Protein AF-0000000080208508 (afdb_homodimer)

Solvent-accessible surface area (backbone atoms only — not comparable to full-atom values): 9477 Å² total; per-residue (Å²): 73,34,38,37,30,35,26,59,84,23,47,62,64,52,56,71,71,57,53,92,81,32,39,36,37,22,30,59,61,16,37,57,32,42,16,77,86,33,82,57,14,76,76,48,71,86,48,57,33,34,29,37,41,68,40,31,55,76,66,71,37,73,91,45,57,35,89,74,44,46,75,28,47,60,70,47,50,52,51,54,54,65,70,22,55,35,38,40,41,36,103,75,33,40,38,30,37,26,60,84,24,46,64,65,53,55,72,72,56,52,92,80,32,38,36,36,23,31,58,60,16,37,56,32,43,16,76,87,34,83,57,14,76,77,47,71,84,50,56,35,34,30,38,40,70,39,31,54,73,67,70,36,73,89,45,57,36,89,74,43,46,74,28,48,59,69,48,51,53,51,53,55,64,71,21,55,36,37,39,38,37,105

Foldseek 3Di:
DEEEEAALVQLVVSLVPDDQVYEYEYEAHNQVLQFPPDPSVVSPQVHHYEYEPVNCVVVVNVPRGDPSYHYDYPVVVVVNVVVDPDYDYTD/DEEEEAALVQLVVSLVPDDQVYEYEYEAHNQVLQFPPDPSVVSPQPHHYEYEPVNCVVVVNPPRGDPSYHYDYPVVVVVNCVVDPDYDYTD

pLDDT: mean 97.27, std 1.41, range [91.81, 98.81]

Sequence (182 aa):
MLHIIKTVSAIEDAFALYSEQDAALLIEDAVYAANPQHKAFSHVKHATVFALESDIQARGMANRISPSVTVVDYVGFVELTAKHDKSLTWDMLHIIKTVSAIEDAFALYSEQDAALLIEDAVYAANPQHKAFSHVKHATVFALESDIQARGMANRISPSVTVVDYVGFVELTAKHDKSLTWD

Organism: Vibrio parahaemolyticus (NCBI:txid670)

Structure (mmCIF, N/CA/C/O backbone):
data_AF-0000000080208508-model_v1
#
loop_
_entity.id
_entity.type
_entity.pdbx_description
1 polymer 'Sulfur relay protein TusB'
#
loop_
_atom_site.group_PDB
_atom_site.id
_atom_site.type_symbol
_atom_site.label_atom_id
_atom_site.label_alt_id
_atom_site.label_comp_id
_atom_site.label_asym_id
_atom_site.label_entity_id
_atom_site.label_seq_id
_atom_site.pdbx_PDB_ins_code
_atom_site.Cartn_x
_atom_site.Cartn_y
_atom_site.Cartn_z
_atom_site.occupancy
_atom_site.B_iso_or_equiv
_atom_site.auth_seq_id
_atom_site.auth_comp_id
_atom_site.auth_asym_id
_atom_site.auth_atom_id
_atom_site.pdbx_PDB_model_num
ATOM 1 N N . MET A 1 1 ? 7.863 0.793 10.094 1 95.94 1 MET A N 1
ATOM 2 C CA . MET A 1 1 ? 6.43 0.657 9.836 1 95.94 1 MET A CA 1
ATOM 3 C C . MET A 1 1 ? 5.887 1.889 9.117 1 95.94 1 MET A C 1
ATOM 5 O O . MET A 1 1 ? 6.398 2.994 9.305 1 95.94 1 MET A O 1
ATOM 9 N N . LEU A 1 2 ? 4.918 1.64 8.234 1 98.38 2 LEU A N 1
ATOM 10 C CA . LEU A 1 2 ? 4.27 2.73 7.516 1 98.38 2 LEU A CA 1
ATOM 11 C C . LEU A 1 2 ? 2.857 2.963 8.047 1 98.38 2 LEU A C 1
ATOM 13 O O . LEU A 1 2 ? 2.061 2.025 8.133 1 98.38 2 LEU A O 1
ATOM 17 N N . HIS A 1 3 ? 2.551 4.191 8.43 1 98.69 3 HIS A N 1
ATOM 18 C CA . HIS A 1 3 ? 1.201 4.578 8.828 1 98.69 3 HIS A CA 1
ATOM 19 C C . HIS A 1 3 ? 0.477 5.301 7.699 1 98.69 3 HIS A C 1
ATOM 21 O O . HIS A 1 3 ? 0.873 6.402 7.305 1 98.69 3 HIS A O 1
ATOM 27 N N . ILE A 1 4 ? -0.541 4.707 7.203 1 98.75 4 ILE A N 1
ATOM 28 C CA . ILE A 1 4 ? -1.353 5.289 6.141 1 98.75 4 ILE A CA 1
ATOM 29 C C . ILE A 1 4 ? -2.59 5.949 6.738 1 98.75 4 ILE A C 1
ATOM 31 O O . ILE A 1 4 ? -3.459 5.273 7.293 1 98.75 4 ILE A O 1
ATOM 35 N N . ILE A 1 5 ? -2.689 7.242 6.586 1 98.75 5 ILE A N 1
ATOM 36 C CA . ILE A 1 5 ? -3.707 8.008 7.293 1 98.75 5 ILE A CA 1
ATOM 37 C C . ILE A 1 5 ? -4.684 8.617 6.293 1 98.75 5 ILE A C 1
ATOM 39 O O . ILE A 1 5 ? -4.277 9.328 5.371 1 98.75 5 ILE A O 1
ATOM 43 N N . LYS A 1 6 ? -6.008 8.461 6.488 1 98.44 6 LYS A N 1
ATOM 44 C CA . LYS A 1 6 ? -6.992 8.844 5.48 1 98.44 6 LYS A CA 1
ATOM 45 C C . LYS A 1 6 ? -7.699 10.141 5.867 1 98.44 6 LYS A C 1
ATOM 47 O O . LYS A 1 6 ? -8.234 10.844 5.004 1 98.44 6 LYS A O 1
ATOM 52 N N . THR A 1 7 ? -7.777 10.336 7.219 1 98.19 7 THR A N 1
ATOM 53 C CA . THR A 1 7 ? -8.508 11.508 7.688 1 98.19 7 THR A CA 1
ATOM 54 C C . THR A 1 7 ? -7.672 12.312 8.672 1 98.19 7 THR A C 1
ATOM 56 O O . THR A 1 7 ? -6.781 11.766 9.328 1 98.19 7 THR A O 1
ATOM 59 N N . VAL A 1 8 ? -8.023 13.57 8.734 1 98 8 VAL A N 1
ATOM 60 C CA . VAL A 1 8 ? -7.344 14.438 9.688 1 98 8 VAL A CA 1
ATOM 61 C C . VAL A 1 8 ? -7.633 13.953 11.109 1 98 8 VAL A C 1
ATOM 63 O O . VAL A 1 8 ? -6.75 13.984 11.977 1 98 8 VAL A O 1
ATOM 66 N N . SER A 1 9 ? -8.773 13.492 11.352 1 97.69 9 SER A N 1
ATOM 67 C CA . SER A 1 9 ? -9.18 13.055 12.688 1 97.69 9 SER A CA 1
ATOM 68 C C . SER A 1 9 ? -8.375 11.836 13.133 1 97.69 9 SER A C 1
ATOM 70 O O . SER A 1 9 ? -8.242 11.578 14.328 1 97.69 9 SER A O 1
ATOM 72 N N . ALA A 1 10 ? -7.809 11.062 12.227 1 98.19 10 ALA A N 1
ATOM 73 C CA . ALA A 1 10 ? -7.074 9.844 12.547 1 98.19 10 ALA A CA 1
ATOM 74 C C . ALA A 1 10 ? -5.613 10.148 12.8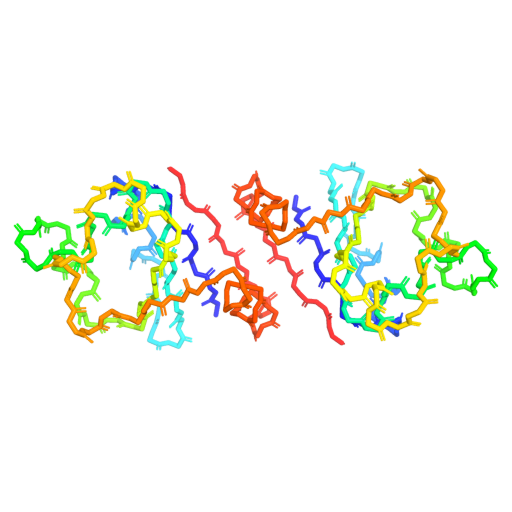67 1 98.19 10 ALA A C 1
ATOM 76 O O . ALA A 1 10 ? -4.879 9.273 13.328 1 98.19 10 ALA A O 1
ATOM 77 N N . ILE A 1 11 ? -5.176 11.375 12.641 1 98.06 11 ILE A N 1
ATOM 78 C CA . ILE A 1 11 ? -3.77 11.758 12.727 1 98.06 11 ILE A CA 1
ATOM 79 C C . ILE A 1 11 ? -3.275 11.578 14.164 1 98.06 11 ILE A C 1
ATOM 81 O O . ILE A 1 11 ? -2.215 10.992 14.391 1 98.06 11 ILE A O 1
ATOM 85 N N . GLU A 1 12 ? -4.055 12.008 15.125 1 96.44 12 GLU A N 1
ATOM 86 C CA . GLU A 1 12 ? -3.637 11.906 16.516 1 96.44 12 GLU A CA 1
ATOM 87 C C . GLU A 1 12 ? -3.438 10.453 16.938 1 96.44 12 GLU A C 1
ATOM 89 O O . GLU A 1 12 ? -2.438 10.117 17.562 1 96.44 12 GLU A O 1
ATOM 94 N N . ASP A 1 13 ? -4.371 9.617 16.562 1 97 13 ASP A N 1
ATOM 95 C CA . ASP A 1 13 ? -4.273 8.195 16.875 1 97 13 ASP A CA 1
ATOM 96 C C . ASP A 1 13 ? -3.059 7.559 16.203 1 97 13 ASP A C 1
ATOM 98 O O . ASP A 1 13 ? -2.357 6.75 16.828 1 97 13 ASP A O 1
ATOM 102 N N . ALA A 1 14 ? -2.857 7.879 14.977 1 97.88 14 ALA A N 1
ATOM 103 C CA . ALA A 1 14 ? -1.729 7.328 14.234 1 97.88 14 ALA A CA 1
ATOM 104 C C . ALA A 1 14 ? -0.401 7.734 14.867 1 97.88 14 ALA A C 1
ATOM 106 O O . ALA A 1 14 ? 0.491 6.902 15.039 1 97.88 14 ALA A O 1
ATOM 107 N N . PHE A 1 15 ? -0.312 8.984 15.25 1 97.12 15 PHE A N 1
ATOM 108 C CA . PHE A 1 15 ? 0.965 9.484 15.742 1 97.12 15 PHE A CA 1
ATOM 109 C C . PHE A 1 15 ? 1.174 9.109 17.203 1 97.12 15 PHE A C 1
ATOM 111 O O . PHE A 1 15 ? 2.283 9.234 17.734 1 97.12 15 PHE A O 1
ATOM 118 N N . ALA A 1 16 ? 0.116 8.68 17.875 1 95.75 16 ALA A N 1
ATOM 119 C CA . ALA A 1 16 ? 0.28 8.086 19.188 1 95.75 16 ALA A CA 1
ATOM 120 C C . ALA A 1 16 ? 1.104 6.801 19.125 1 95.75 16 ALA A C 1
ATOM 122 O O . ALA A 1 16 ? 1.782 6.438 20.078 1 95.75 16 ALA A O 1
ATOM 123 N N . LEU A 1 17 ? 1.128 6.148 18.031 1 95.31 17 LEU A N 1
ATOM 124 C CA . LEU A 1 17 ? 1.836 4.887 17.844 1 95.31 17 LEU A CA 1
ATOM 125 C C . LEU A 1 17 ? 3.07 5.074 16.969 1 95.31 17 LEU A C 1
ATOM 127 O O . LEU A 1 17 ? 3.824 4.125 16.734 1 95.31 17 LEU A O 1
ATOM 131 N N . TYR A 1 18 ? 3.264 6.25 16.5 1 96.44 18 TYR A N 1
ATOM 132 C CA . TYR A 1 18 ? 4.359 6.574 15.602 1 96.44 18 TYR A CA 1
ATOM 133 C C . TYR A 1 18 ? 5.695 6.57 16.328 1 96.44 18 TYR A C 1
ATOM 135 O O . TYR A 1 18 ? 5.797 7.074 17.453 1 96.44 18 TYR A O 1
ATOM 143 N N . SER A 1 19 ? 6.723 5.984 15.734 1 95.94 19 SER A N 1
ATOM 144 C CA . SER A 1 19 ? 8.102 6.051 16.203 1 95.94 19 SER A CA 1
ATOM 145 C C . SER A 1 19 ? 9.008 6.723 15.172 1 95.94 19 SER A C 1
ATOM 147 O O . SER A 1 19 ? 8.625 6.875 14.008 1 95.94 19 SER A O 1
ATOM 149 N N . GLU A 1 20 ? 10.234 7.086 15.57 1 93.75 20 GLU A N 1
ATOM 150 C CA . GLU A 1 20 ? 11.164 7.809 14.711 1 93.75 20 GLU A CA 1
ATOM 151 C C . GLU A 1 20 ? 11.609 6.953 13.531 1 93.75 20 GLU A C 1
ATOM 153 O O . GLU A 1 20 ? 12.102 7.477 12.531 1 93.75 20 GLU A O 1
ATOM 158 N N . GLN A 1 21 ? 11.453 5.711 13.617 1 95.31 21 GLN A N 1
ATOM 159 C CA . GLN A 1 21 ? 11.859 4.812 12.547 1 95.31 21 GLN A CA 1
ATOM 160 C C . GLN A 1 21 ? 10.727 4.578 11.555 1 95.31 21 GLN A C 1
ATOM 162 O O . GLN A 1 21 ? 10.906 3.93 10.523 1 95.31 21 GLN A O 1
ATOM 167 N N . ASP A 1 22 ? 9.57 5.133 11.891 1 97.88 22 ASP A N 1
ATOM 168 C CA . ASP A 1 22 ? 8.383 4.949 11.062 1 97.88 22 ASP A CA 1
ATOM 169 C C . ASP A 1 22 ? 8.273 6.055 10.016 1 97.88 22 ASP A C 1
ATOM 171 O O . ASP A 1 22 ? 9.086 6.977 9.992 1 97.88 22 ASP A O 1
ATOM 175 N N . ALA A 1 23 ? 7.312 5.863 9.086 1 98.31 23 ALA A N 1
ATOM 176 C CA . ALA A 1 23 ? 6.891 6.883 8.133 1 98.31 23 ALA A CA 1
ATOM 177 C C . ALA A 1 23 ? 5.367 7.012 8.102 1 98.31 23 ALA A C 1
ATOM 179 O O . ALA A 1 23 ? 4.656 6.07 8.461 1 98.31 23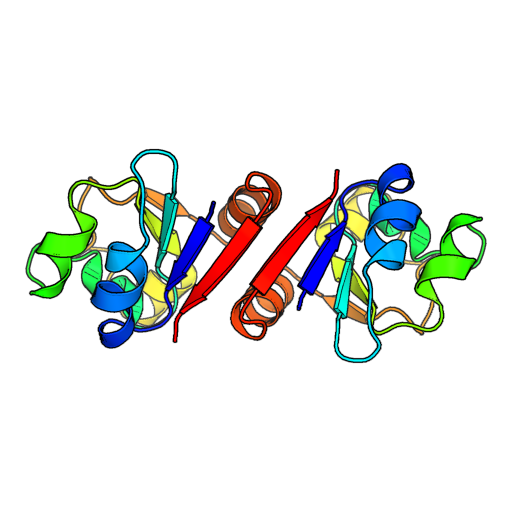 ALA A O 1
ATOM 180 N N . ALA A 1 24 ? 4.918 8.148 7.766 1 98.62 24 ALA A N 1
ATOM 181 C CA . ALA A 1 24 ? 3.486 8.391 7.602 1 98.62 24 ALA A CA 1
ATOM 182 C C . ALA A 1 24 ? 3.162 8.812 6.172 1 98.62 24 ALA A C 1
ATOM 184 O O . ALA A 1 24 ? 3.904 9.594 5.566 1 98.62 24 ALA A O 1
ATOM 185 N N . LEU A 1 25 ? 2.109 8.297 5.641 1 98.81 25 LEU A N 1
ATOM 186 C CA . LEU A 1 25 ? 1.602 8.656 4.32 1 98.81 25 LEU A CA 1
ATOM 187 C C . LEU A 1 25 ? 0.171 9.18 4.414 1 98.81 25 LEU A C 1
ATOM 189 O O . LEU A 1 25 ? -0.735 8.445 4.82 1 98.81 25 LEU A O 1
ATOM 193 N N . LEU A 1 26 ? 0.028 10.445 4.086 1 98.75 26 LEU A N 1
ATOM 194 C CA . LEU A 1 26 ? -1.281 11.094 4.09 1 98.75 26 LEU A CA 1
ATOM 195 C C . LEU A 1 26 ? -1.996 10.875 2.76 1 98.75 26 LEU A C 1
ATOM 197 O O . LEU A 1 26 ? -1.438 11.156 1.695 1 98.75 26 LEU A O 1
ATOM 201 N N . ILE A 1 27 ? -3.174 10.336 2.816 1 98.5 27 ILE A N 1
ATOM 202 C CA . ILE A 1 27 ? -4.008 10.195 1.627 1 98.5 27 ILE A CA 1
ATOM 203 C C . ILE A 1 27 ? -5.398 10.758 1.903 1 98.5 27 ILE A C 1
ATOM 205 O O . ILE A 1 27 ? -5.742 11.039 3.053 1 98.5 27 ILE A O 1
ATOM 209 N N . GLU A 1 28 ? -6.242 10.93 0.808 1 97.94 28 GLU A N 1
ATOM 210 C CA . GLU A 1 28 ? -7.59 11.477 0.91 1 97.94 28 GLU A CA 1
ATOM 211 C C . GLU A 1 28 ? -7.609 12.734 1.777 1 97.94 28 GLU A C 1
ATOM 213 O O . GLU A 1 28 ? -6.828 13.664 1.554 1 97.94 28 GLU A O 1
ATOM 218 N N . ASP A 1 29 ? -8.453 12.867 2.775 1 98.06 29 ASP A N 1
ATOM 219 C CA . ASP A 1 29 ? -8.656 14.102 3.521 1 98.06 29 ASP A CA 1
ATOM 220 C C . ASP A 1 29 ? -7.484 14.375 4.465 1 98.06 29 ASP A C 1
ATOM 222 O O . ASP A 1 29 ? -7.297 15.508 4.918 1 98.06 29 ASP A O 1
ATOM 226 N N . ALA A 1 30 ? -6.695 13.469 4.734 1 98.56 30 ALA A N 1
ATOM 227 C CA . ALA A 1 30 ? -5.582 13.672 5.656 1 98.56 30 ALA A CA 1
ATOM 228 C C . ALA A 1 30 ? -4.52 14.578 5.039 1 98.56 30 ALA A C 1
ATOM 230 O O . ALA A 1 30 ? -3.652 15.102 5.746 1 98.56 30 ALA A O 1
ATOM 231 N N . VAL A 1 31 ? -4.57 14.758 3.732 1 98.56 31 VAL A N 1
ATOM 232 C CA . VAL A 1 31 ? -3.549 15.57 3.082 1 98.56 31 VAL A CA 1
ATOM 233 C C . VAL A 1 31 ? -3.648 17.016 3.568 1 98.56 31 VAL A C 1
ATOM 235 O O . VAL A 1 31 ? -2.684 17.781 3.475 1 98.56 31 VAL A O 1
ATOM 238 N N . TYR A 1 32 ? -4.766 17.422 4.07 1 98.38 32 TYR A N 1
ATOM 239 C CA . TYR A 1 32 ? -4.922 18.781 4.594 1 98.38 32 TYR A CA 1
ATOM 240 C C . TYR A 1 32 ? -3.916 19.047 5.707 1 98.38 32 TYR A C 1
ATOM 242 O O . TYR A 1 32 ? -3.508 20.203 5.914 1 98.38 32 TYR A O 1
ATOM 250 N N . ALA A 1 33 ? -3.477 18.047 6.387 1 98.25 33 ALA A N 1
ATOM 251 C CA . ALA A 1 33 ? -2.537 18.188 7.496 1 98.25 33 ALA A CA 1
ATOM 252 C C . ALA A 1 33 ? -1.156 18.609 6.988 1 98.25 33 ALA A C 1
ATOM 254 O O . ALA A 1 33 ? -0.298 19.016 7.773 1 98.25 33 ALA A O 1
ATOM 255 N N . ALA A 1 34 ? -0.928 18.469 5.699 1 98.31 34 ALA A N 1
ATOM 256 C CA . ALA A 1 34 ? 0.352 18.844 5.102 1 98.31 34 ALA A CA 1
ATOM 257 C C . ALA A 1 34 ? 0.463 20.359 4.957 1 98.31 34 ALA A C 1
ATOM 259 O O . ALA A 1 34 ? 1.53 20.875 4.625 1 98.31 34 ALA A O 1
ATOM 260 N N . ASN A 1 35 ? -0.623 21.078 5.129 1 98.31 35 ASN A N 1
ATOM 261 C CA . ASN A 1 35 ? -0.667 22.531 5.105 1 98.31 35 ASN A CA 1
ATOM 262 C C . ASN A 1 35 ? -0.208 23.125 6.434 1 98.31 35 ASN A C 1
ATOM 264 O O . ASN A 1 35 ? -0.844 22.906 7.469 1 98.31 35 ASN A O 1
ATOM 268 N N . PRO A 1 36 ? 0.892 23.969 6.398 1 97.5 36 PRO A N 1
ATOM 269 C CA . PRO A 1 36 ? 1.404 24.547 7.648 1 97.5 36 PRO A CA 1
ATOM 270 C C . PRO A 1 36 ? 0.369 25.391 8.383 1 97.5 36 PRO A C 1
ATOM 272 O O . PRO A 1 36 ? 0.489 25.609 9.586 1 97.5 36 PRO A O 1
ATOM 275 N N . GLN A 1 37 ? -0.626 25.828 7.676 1 97.06 37 GLN A N 1
ATOM 276 C CA . GLN A 1 37 ? -1.646 26.672 8.281 1 97.06 37 GLN A CA 1
ATOM 277 C C . GLN A 1 37 ? -2.754 25.844 8.914 1 97.06 37 GLN A C 1
ATOM 279 O O . GLN A 1 37 ? -3.623 26.375 9.609 1 97.06 37 GLN A O 1
ATOM 284 N N . HIS A 1 38 ? -2.783 24.578 8.672 1 97 38 HIS A N 1
ATOM 285 C CA . HIS A 1 38 ? -3.783 23.703 9.266 1 97 38 HIS A CA 1
ATOM 286 C C . HIS A 1 38 ? -3.398 23.312 10.688 1 97 38 HIS A C 1
ATOM 288 O O . HIS A 1 38 ? -2.225 23.062 10.969 1 97 38 HIS A O 1
ATOM 294 N N . LYS A 1 39 ? -4.324 23.156 11.539 1 96.12 39 LYS A N 1
ATOM 295 C CA . LYS A 1 39 ? -4.09 22.828 12.945 1 96.12 39 LYS A CA 1
ATOM 296 C C . LYS A 1 39 ? -3.387 21.484 13.102 1 96.12 39 LYS A C 1
ATOM 298 O O . LYS A 1 39 ? -2.561 21.312 13.992 1 96.12 39 LYS A O 1
ATOM 303 N N . ALA A 1 40 ? -3.65 20.562 12.266 1 96.31 40 ALA A N 1
ATOM 304 C CA . ALA A 1 40 ? -3.119 19.219 12.375 1 96.31 40 ALA A CA 1
ATOM 305 C C . ALA A 1 40 ? -1.652 19.156 11.953 1 96.31 40 ALA A C 1
ATOM 307 O O . ALA A 1 40 ? -0.962 18.172 12.203 1 96.31 40 ALA A O 1
ATOM 308 N N . PHE A 1 41 ? -1.183 20.25 11.398 1 97.88 41 PHE A N 1
ATOM 309 C CA . PHE A 1 41 ? 0.186 20.266 10.891 1 97.88 41 PHE A CA 1
ATOM 310 C C . PHE A 1 41 ? 1.183 20.078 12.031 1 97.88 41 PHE A C 1
ATOM 312 O O . PHE A 1 41 ? 2.25 19.484 11.836 1 97.88 41 PHE A O 1
ATOM 319 N N . SER A 1 42 ? 0.876 20.453 13.18 1 96.38 42 SER A N 1
ATOM 320 C CA . SER A 1 42 ? 1.76 20.344 14.336 1 96.38 42 SER A CA 1
ATOM 321 C C . SER A 1 42 ? 2.135 18.891 14.609 1 96.38 42 SER A C 1
ATOM 323 O O . SER A 1 42 ? 3.217 18.609 15.133 1 96.38 42 SER A O 1
ATOM 325 N N . HIS A 1 43 ? 1.318 17.938 14.211 1 95.19 43 HIS A N 1
ATOM 326 C CA . HIS A 1 43 ? 1.562 16.516 14.453 1 95.19 43 HIS A CA 1
ATOM 327 C C . HIS A 1 43 ? 2.521 15.938 13.422 1 95.19 43 HIS A C 1
ATOM 329 O O . HIS A 1 43 ? 3.227 14.961 13.703 1 95.19 43 HIS A O 1
ATOM 335 N N . VAL A 1 44 ? 2.535 16.609 12.25 1 96.06 44 VAL A N 1
ATOM 336 C CA . VAL A 1 44 ? 3.24 15.914 11.172 1 96.06 44 VAL A CA 1
ATOM 337 C C . VAL A 1 44 ? 4.562 16.625 10.883 1 96.06 44 VAL A C 1
ATOM 339 O O . VAL A 1 44 ? 5.461 16.047 10.266 1 96.06 44 VAL A O 1
ATOM 342 N N . LYS A 1 45 ? 4.805 17.781 11.367 1 94.69 45 LYS A N 1
ATOM 343 C CA . LYS A 1 45 ? 5.922 18.641 10.984 1 94.69 45 LYS A CA 1
ATOM 344 C C . LYS A 1 45 ? 7.254 18.031 11.43 1 94.69 45 LYS A C 1
ATOM 346 O O . LYS A 1 45 ? 8.297 18.344 10.859 1 94.69 45 LYS A O 1
ATOM 351 N N . HIS A 1 46 ? 7.328 17.141 12.336 1 91.81 46 HIS A N 1
ATOM 352 C CA . HIS A 1 46 ? 8.602 16.641 12.852 1 91.81 46 HIS A CA 1
ATOM 353 C C . HIS A 1 46 ? 8.805 15.18 12.477 1 91.81 46 HIS A C 1
ATOM 355 O O . HIS A 1 46 ? 9.711 14.523 13 1 91.81 46 HIS A O 1
ATOM 361 N N . ALA A 1 47 ? 8.062 14.648 11.602 1 96.12 47 ALA A N 1
ATOM 362 C CA . ALA A 1 47 ? 8.117 13.234 11.234 1 96.12 47 ALA A CA 1
ATOM 363 C C . ALA A 1 47 ? 8.461 13.062 9.758 1 96.12 47 ALA A C 1
ATOM 365 O O . ALA A 1 47 ? 8.648 14.039 9.039 1 96.12 47 ALA A O 1
ATOM 366 N N . THR A 1 48 ? 8.836 11.828 9.375 1 97.94 48 THR A N 1
ATOM 367 C CA . THR A 1 48 ? 8.938 11.477 7.969 1 97.94 48 THR A CA 1
ATOM 368 C C . THR A 1 48 ? 7.551 11.273 7.359 1 97.94 48 THR A C 1
ATOM 370 O O . THR A 1 48 ? 6.93 10.227 7.543 1 97.94 48 THR A O 1
ATOM 373 N N . VAL A 1 49 ? 7.121 12.32 6.625 1 98.56 49 VAL A N 1
ATOM 374 C CA . VAL A 1 49 ? 5.738 12.305 6.168 1 98.56 49 VAL A CA 1
ATOM 375 C C . VAL A 1 49 ? 5.691 12.469 4.652 1 98.56 49 VAL A C 1
ATOM 377 O O . VAL A 1 49 ? 6.402 13.305 4.09 1 98.56 49 VAL A O 1
ATOM 380 N N . PHE A 1 50 ? 4.887 11.641 4.051 1 98.81 50 PHE A N 1
ATOM 381 C CA . PHE A 1 50 ? 4.574 11.703 2.629 1 98.81 50 PHE A CA 1
ATOM 382 C C . PHE A 1 50 ? 3.104 12.023 2.412 1 98.81 50 PHE A C 1
ATOM 384 O O . PHE A 1 50 ? 2.279 11.836 3.309 1 98.81 50 PHE A O 1
ATOM 391 N N . ALA A 1 51 ? 2.795 12.547 1.248 1 98.81 51 ALA A N 1
ATOM 392 C CA . ALA A 1 51 ? 1.41 12.82 0.875 1 98.81 51 ALA A CA 1
ATOM 393 C C . ALA A 1 51 ? 1.15 12.445 -0.581 1 98.81 51 ALA A C 1
ATOM 395 O O . ALA A 1 51 ? 1.976 12.719 -1.456 1 98.81 51 ALA A O 1
ATOM 396 N N . LEU A 1 52 ? 0.041 11.836 -0.817 1 98.75 52 LEU A N 1
ATOM 397 C CA . LEU A 1 52 ? -0.302 11.344 -2.145 1 98.75 52 LEU A CA 1
ATOM 398 C C . LEU A 1 52 ? -0.697 12.492 -3.068 1 98.75 52 LEU A C 1
ATOM 400 O O . LEU A 1 52 ? -1.659 13.211 -2.793 1 98.75 52 LEU A O 1
ATOM 404 N N . GLU A 1 53 ? -0.049 12.562 -4.168 1 98.56 53 GLU A N 1
ATOM 405 C CA . GLU A 1 53 ? -0.16 13.672 -5.113 1 98.56 53 GLU A CA 1
ATOM 406 C C . GLU A 1 53 ? -1.583 13.805 -5.648 1 98.56 53 GLU A C 1
ATOM 408 O O . GLU A 1 53 ? -2.125 14.906 -5.723 1 98.56 53 GLU A O 1
ATOM 413 N N . SER A 1 54 ? -2.143 12.695 -6.062 1 98 54 SER A N 1
ATOM 414 C CA . SER A 1 54 ? -3.48 12.703 -6.648 1 98 54 SER A CA 1
ATOM 415 C C . SER A 1 54 ? -4.504 13.289 -5.68 1 98 54 SER A C 1
ATOM 417 O O . SER A 1 54 ? -5.402 14.023 -6.094 1 98 54 SER A O 1
ATOM 419 N N . ASP A 1 55 ? -4.355 13.008 -4.438 1 98.19 55 ASP A N 1
ATOM 420 C CA . ASP A 1 55 ? -5.281 13.516 -3.428 1 98.19 55 ASP A CA 1
ATOM 421 C C . ASP A 1 55 ? -5.051 15 -3.164 1 98.19 55 ASP A C 1
ATOM 423 O O . ASP A 1 55 ? -5.996 15.75 -2.9 1 98.19 55 ASP A O 1
ATOM 427 N N . ILE A 1 5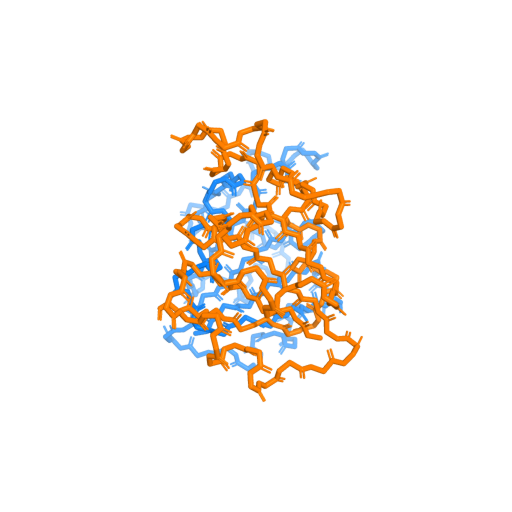6 ? -3.803 15.406 -3.16 1 98.38 56 ILE A N 1
ATOM 428 C CA . ILE A 1 56 ? -3.455 16.812 -3.027 1 98.38 56 ILE A CA 1
ATOM 429 C C . ILE A 1 56 ? -4.109 17.609 -4.152 1 98.38 56 ILE A C 1
ATOM 431 O O . ILE A 1 56 ? -4.75 18.641 -3.9 1 98.38 56 ILE A O 1
ATOM 435 N N . GLN A 1 57 ? -3.979 17.109 -5.383 1 97.94 57 GLN A N 1
ATOM 436 C CA . GLN A 1 57 ? -4.516 17.781 -6.559 1 97.94 57 GLN A CA 1
ATOM 437 C C . GLN A 1 57 ? -6.043 17.828 -6.516 1 97.94 57 GLN A C 1
ATOM 439 O O . GLN A 1 57 ? -6.645 18.859 -6.816 1 97.94 57 GLN A O 1
ATOM 444 N N . ALA A 1 58 ? -6.582 16.781 -6.18 1 97.19 58 ALA A N 1
ATOM 445 C CA . ALA A 1 58 ? -8.039 16.656 -6.145 1 97.19 58 ALA A CA 1
ATOM 446 C C . ALA A 1 58 ? -8.641 17.656 -5.156 1 97.19 58 ALA A C 1
ATOM 448 O O . ALA A 1 58 ? -9.773 18.109 -5.336 1 97.19 58 ALA A O 1
ATOM 449 N N . ARG A 1 59 ? -7.895 18.125 -4.207 1 96.94 59 ARG A N 1
ATOM 450 C CA . ARG A 1 59 ? -8.414 18.984 -3.143 1 96.94 59 ARG A CA 1
ATOM 451 C C . ARG A 1 59 ? -7.887 20.406 -3.277 1 96.94 59 ARG A C 1
ATOM 453 O O . ARG A 1 59 ? -8.078 21.234 -2.381 1 96.94 59 ARG A O 1
ATOM 460 N N . GLY A 1 60 ? -7.215 20.625 -4.32 1 96.5 60 GLY A N 1
ATOM 461 C CA . GLY A 1 60 ? -6.734 21.969 -4.59 1 96.5 60 GLY A CA 1
ATOM 462 C C . GLY A 1 60 ? -5.648 22.422 -3.631 1 96.5 60 GLY A C 1
ATOM 463 O O . GLY A 1 60 ? -5.543 23.609 -3.32 1 96.5 60 GLY A O 1
ATOM 464 N N . MET A 1 61 ? -4.828 21.5 -3.193 1 96.44 61 MET A N 1
ATOM 465 C CA . MET A 1 61 ? -3.854 21.797 -2.146 1 96.44 61 MET A CA 1
ATOM 466 C C . MET A 1 61 ? -2.447 21.906 -2.729 1 96.44 61 MET A C 1
ATOM 468 O O . MET A 1 61 ? -1.469 21.984 -1.985 1 96.44 61 MET A O 1
ATOM 472 N N . ALA A 1 62 ? -2.285 21.922 -3.977 1 94.69 62 ALA A N 1
ATOM 473 C CA . ALA A 1 62 ? -0.981 21.828 -4.629 1 94.69 62 ALA A CA 1
ATOM 474 C C . ALA A 1 62 ? -0.058 22.953 -4.172 1 94.69 62 ALA A C 1
ATOM 476 O O . ALA A 1 62 ? 1.146 22.75 -4 1 94.69 62 ALA A O 1
ATOM 477 N N . ASN A 1 63 ? -0.557 24.078 -3.863 1 95.44 63 ASN A N 1
ATOM 478 C CA . ASN A 1 63 ? 0.271 25.219 -3.5 1 95.44 63 ASN A CA 1
ATOM 479 C C . ASN A 1 63 ? 0.254 25.469 -1.995 1 95.44 63 ASN A C 1
ATOM 481 O O . ASN A 1 63 ? 0.657 26.547 -1.535 1 95.44 63 ASN A O 1
ATOM 485 N N . ARG A 1 64 ? -0.177 24.484 -1.208 1 97.12 64 ARG A N 1
ATOM 486 C CA . ARG A 1 64 ? -0.343 24.703 0.226 1 97.12 64 ARG A CA 1
ATOM 487 C C . ARG A 1 64 ? 0.348 23.594 1.026 1 97.12 64 ARG A C 1
ATOM 489 O O . ARG A 1 64 ? 0.066 23.422 2.213 1 97.12 64 ARG A O 1
ATOM 496 N N . ILE A 1 65 ? 1.184 22.891 0.372 1 98 65 ILE A N 1
ATOM 497 C CA . ILE A 1 65 ? 1.863 21.766 1.011 1 98 65 ILE A CA 1
ATOM 498 C C . ILE A 1 65 ? 3.191 22.234 1.601 1 98 65 ILE A C 1
ATOM 500 O O . ILE A 1 65 ? 3.979 22.891 0.922 1 98 65 ILE A O 1
ATOM 504 N N . SER A 1 66 ? 3.463 21.953 2.857 1 98.19 66 SER A N 1
ATOM 505 C CA . SER A 1 66 ? 4.727 22.297 3.512 1 98.19 66 SER A CA 1
ATOM 506 C C . SER A 1 66 ? 5.902 21.625 2.811 1 98.19 66 SER A C 1
ATOM 508 O O . SER A 1 66 ? 5.809 20.469 2.379 1 98.19 66 SER A O 1
ATOM 510 N N . PRO A 1 67 ? 7.113 22.281 2.742 1 96.81 67 PRO A N 1
ATOM 511 C CA . PRO A 1 67 ? 8.312 21.656 2.176 1 96.81 67 PRO A CA 1
ATOM 512 C C . PRO A 1 67 ? 8.781 20.453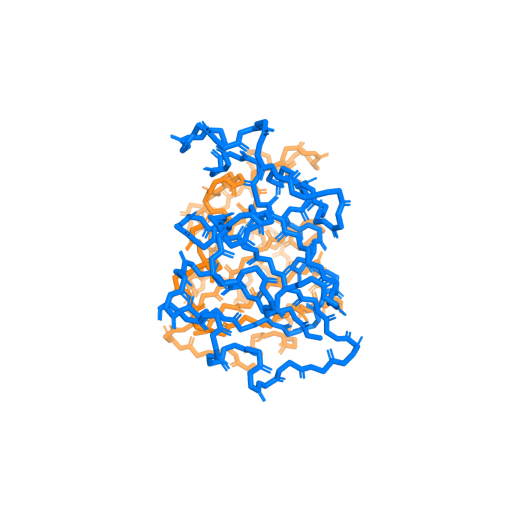 2.973 1 96.81 67 PRO A C 1
ATOM 514 O O . PRO A 1 67 ? 9.578 19.656 2.475 1 96.81 67 PRO A O 1
ATOM 517 N N . SER A 1 68 ? 8.375 20.266 4.223 1 97.19 68 SER A N 1
ATOM 518 C CA . SER A 1 68 ? 8.781 19.156 5.062 1 97.19 68 SER A CA 1
ATOM 519 C C . SER A 1 68 ? 8.047 17.875 4.672 1 97.19 68 SER A C 1
ATOM 521 O O . SER A 1 68 ? 8.43 16.781 5.09 1 97.19 68 SER A O 1
ATOM 523 N N . VAL A 1 69 ? 7.016 18.016 3.924 1 98.25 69 VAL A N 1
ATOM 524 C CA . VAL A 1 69 ? 6.223 16.875 3.484 1 98.25 69 VAL A CA 1
ATOM 525 C C . VAL A 1 69 ? 6.613 16.484 2.059 1 98.25 69 VAL A C 1
ATOM 527 O O . VAL A 1 69 ? 6.652 17.344 1.169 1 98.25 69 VAL A O 1
ATOM 530 N N . THR A 1 70 ? 6.965 15.289 1.813 1 98.44 70 THR A N 1
ATOM 531 C CA . THR A 1 70 ? 7.336 14.805 0.486 1 98.44 70 THR A CA 1
ATOM 532 C C . THR A 1 70 ? 6.105 14.336 -0.282 1 98.44 70 THR A C 1
ATOM 534 O O . THR A 1 70 ? 5.379 13.453 0.182 1 98.44 70 THR A O 1
ATOM 537 N N . VAL A 1 71 ? 5.867 14.875 -1.41 1 98.62 71 VAL A N 1
ATOM 538 C CA . VAL A 1 71 ? 4.73 14.5 -2.248 1 98.62 71 VAL A CA 1
ATOM 539 C C . VAL A 1 71 ? 5.109 13.312 -3.125 1 98.62 71 VAL A C 1
ATOM 541 O O . VAL A 1 71 ? 6.168 13.305 -3.756 1 98.62 71 VAL A O 1
ATOM 544 N N . VAL A 1 72 ? 4.266 12.305 -3.15 1 98.5 72 VAL A N 1
ATOM 545 C CA . VAL A 1 72 ? 4.547 11.117 -3.941 1 98.5 72 VAL A CA 1
ATOM 546 C C . VAL A 1 72 ? 3.355 10.797 -4.84 1 98.5 72 VAL A C 1
ATOM 548 O O . VAL A 1 72 ? 2.213 11.109 -4.5 1 98.5 72 VAL A O 1
ATOM 551 N N . ASP A 1 73 ? 3.656 10.219 -5.969 1 98.12 73 ASP A N 1
ATOM 552 C CA . ASP A 1 73 ? 2.584 9.711 -6.824 1 98.12 73 ASP A CA 1
ATOM 553 C C . ASP A 1 73 ? 2.256 8.258 -6.496 1 98.12 73 ASP A C 1
ATOM 555 O O . ASP A 1 73 ? 2.676 7.742 -5.457 1 98.12 73 ASP A O 1
ATOM 559 N N . TYR A 1 74 ? 1.455 7.688 -7.375 1 96.94 74 TYR A N 1
ATOM 560 C CA . TYR A 1 74 ? 1.018 6.32 -7.117 1 96.94 74 TYR A CA 1
ATOM 561 C C . TYR A 1 74 ? 2.205 5.367 -7.074 1 96.94 74 TYR A C 1
ATOM 563 O O . TYR A 1 74 ? 2.227 4.426 -6.277 1 96.94 74 TYR A O 1
ATOM 571 N N . VAL A 1 75 ? 3.17 5.512 -7.969 1 96.88 75 VAL A N 1
ATOM 572 C CA . VAL A 1 75 ? 4.379 4.691 -7.961 1 96.88 75 VAL A CA 1
ATOM 573 C C . VAL A 1 75 ? 5.086 4.828 -6.617 1 96.88 75 VAL A C 1
ATOM 575 O O . VAL A 1 75 ? 5.492 3.826 -6.02 1 96.88 75 VAL A O 1
ATOM 578 N N . GLY A 1 76 ? 5.207 6.035 -6.172 1 97.75 76 GLY A N 1
ATOM 579 C CA . GLY A 1 76 ? 5.801 6.27 -4.867 1 97.75 76 GLY A CA 1
ATOM 580 C C . GLY A 1 76 ? 5.047 5.594 -3.738 1 97.75 76 GLY A C 1
ATOM 581 O O . GLY A 1 76 ? 5.652 5.082 -2.795 1 97.75 76 GLY A O 1
ATOM 582 N N . PHE A 1 77 ? 3.707 5.652 -3.787 1 98.25 77 PHE A N 1
ATOM 583 C CA . PHE A 1 77 ? 2.887 4.949 -2.807 1 98.25 77 PHE A CA 1
ATOM 584 C C . PHE A 1 77 ? 3.252 3.473 -2.75 1 98.25 77 PHE A C 1
ATOM 586 O O . PHE A 1 77 ? 3.471 2.922 -1.669 1 98.25 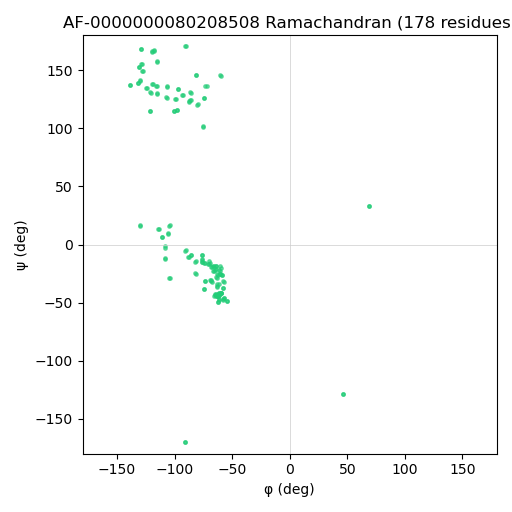77 PHE A O 1
ATOM 593 N N . VAL A 1 78 ? 3.334 2.85 -3.904 1 97.12 78 VAL A N 1
ATOM 594 C CA . VAL A 1 78 ? 3.65 1.428 -3.998 1 97.12 78 VAL A CA 1
ATOM 595 C C . VAL A 1 78 ? 5.035 1.166 -3.414 1 97.12 78 VAL A C 1
ATOM 597 O O . VAL A 1 78 ? 5.223 0.227 -2.637 1 97.12 78 VAL A O 1
ATOM 600 N N . GLU A 1 79 ? 5.977 1.99 -3.713 1 96.88 79 GLU A N 1
ATOM 601 C CA . GLU A 1 79 ? 7.352 1.824 -3.248 1 96.88 79 GLU A CA 1
ATOM 602 C C . GLU A 1 79 ? 7.434 1.938 -1.728 1 96.88 79 GLU A C 1
ATOM 604 O O . GLU A 1 79 ? 8.148 1.17 -1.082 1 96.88 79 GLU A O 1
ATOM 609 N N . LEU A 1 80 ? 6.727 2.887 -1.148 1 97.88 80 LEU A N 1
ATOM 610 C CA . LEU A 1 80 ? 6.715 3.07 0.299 1 97.88 80 LEU A CA 1
ATOM 611 C C . LEU A 1 80 ? 6.141 1.843 0.998 1 97.88 80 LEU A C 1
ATOM 613 O O . LEU A 1 80 ? 6.691 1.378 1.999 1 97.88 80 LEU A O 1
ATOM 617 N N . THR A 1 81 ? 4.996 1.383 0.536 1 97.06 81 THR A N 1
ATOM 618 C CA . THR A 1 81 ? 4.348 0.215 1.121 1 97.06 81 THR A CA 1
ATOM 619 C C . THR A 1 81 ? 5.25 -1.011 1.026 1 97.06 81 THR A C 1
ATOM 621 O O . THR A 1 81 ? 5.348 -1.793 1.975 1 97.06 81 THR A O 1
ATOM 624 N N . ALA A 1 82 ? 5.945 -1.194 -0.153 1 94.75 82 ALA A N 1
ATOM 625 C CA . ALA A 1 82 ? 6.828 -2.336 -0.378 1 94.75 82 ALA A CA 1
ATOM 626 C C . ALA A 1 82 ? 8.07 -2.25 0.503 1 94.75 82 ALA A C 1
ATOM 628 O O . ALA A 1 82 ? 8.625 -3.275 0.903 1 94.75 82 ALA A O 1
ATOM 629 N N . LYS A 1 83 ? 8.477 -1.082 0.79 1 95.94 83 LYS A N 1
ATOM 630 C CA . LYS A 1 83 ? 9.688 -0.851 1.564 1 95.94 83 LYS A CA 1
ATOM 631 C C . LYS A 1 83 ? 9.477 -1.189 3.037 1 95.94 83 LYS A C 1
ATOM 633 O O . LYS A 1 83 ? 10.406 -1.603 3.727 1 95.94 83 LYS A O 1
ATOM 638 N N . HIS A 1 84 ? 8.305 -1 3.498 1 96.38 84 HIS A N 1
ATOM 639 C CA . HIS A 1 84 ? 8 -1.268 4.902 1 96.38 84 HIS A CA 1
ATOM 640 C C . HIS A 1 84 ? 7.371 -2.645 5.078 1 96.38 84 HIS A C 1
ATOM 642 O O . HIS A 1 84 ? 6.387 -2.969 4.41 1 96.38 84 HIS A O 1
ATOM 648 N N . ASP A 1 85 ? 7.836 -3.4 6.039 1 94.62 85 ASP A N 1
ATOM 649 C CA . ASP A 1 85 ? 7.359 -4.762 6.258 1 94.62 85 ASP A CA 1
ATOM 650 C C . ASP A 1 85 ? 5.914 -4.766 6.75 1 94.62 85 ASP A C 1
ATOM 652 O O . ASP A 1 85 ? 5.168 -5.715 6.492 1 94.62 85 ASP A O 1
ATOM 656 N N . LYS A 1 86 ? 5.633 -3.736 7.457 1 97.06 86 LYS A N 1
ATOM 657 C CA . LYS A 1 86 ? 4.297 -3.613 8.031 1 97.06 86 LYS A CA 1
ATOM 658 C C . LYS A 1 86 ? 3.713 -2.227 7.773 1 97.06 86 LYS A C 1
ATOM 660 O O . LYS A 1 86 ? 4.418 -1.222 7.875 1 97.06 86 LYS A O 1
ATOM 665 N N . SER A 1 87 ? 2.426 -2.211 7.441 1 97.94 87 SER A N 1
ATOM 666 C CA . SER A 1 87 ? 1.686 -0.959 7.328 1 97.94 87 SER A CA 1
ATOM 667 C C . SER A 1 87 ? 0.38 -1.014 8.117 1 97.94 87 SER A C 1
ATOM 669 O O . SER A 1 87 ? -0.287 -2.049 8.148 1 97.94 87 SER A O 1
ATOM 671 N N . LEU A 1 88 ? 0.038 0.082 8.734 1 98.12 88 LEU A N 1
ATOM 672 C CA . LEU A 1 88 ? -1.254 0.272 9.383 1 98.12 88 LEU A CA 1
ATOM 673 C C . LEU A 1 88 ? -2.049 1.381 8.703 1 98.12 88 LEU A C 1
ATOM 675 O O . LEU A 1 88 ? -1.492 2.426 8.359 1 98.12 88 LEU A O 1
ATOM 679 N N . THR A 1 89 ? -3.266 1.138 8.516 1 98.19 89 THR A N 1
ATOM 680 C CA . THR A 1 89 ? -4.145 2.148 7.941 1 98.19 89 THR A CA 1
ATOM 681 C C . THR A 1 89 ? -5.078 2.725 9.008 1 98.19 89 THR A C 1
ATOM 683 O O . THR A 1 89 ? -5.684 1.978 9.773 1 98.19 89 THR A O 1
ATOM 686 N N . TRP A 1 90 ? -5.203 4.016 8.945 1 97.81 90 TRP A N 1
ATOM 687 C CA . TRP A 1 90 ? -6.004 4.742 9.93 1 97.81 90 TRP A CA 1
ATOM 688 C C . TRP A 1 90 ? -7.121 5.523 9.242 1 97.81 90 TRP A C 1
ATOM 690 O O . TRP A 1 90 ? -6.883 6.238 8.273 1 97.81 90 TRP A O 1
ATOM 700 N N . ASP A 1 91 ? -8.266 5.379 9.734 1 92.75 91 ASP A N 1
ATOM 701 C CA . ASP A 1 91 ? -9.398 6.055 9.102 1 92.75 91 ASP A CA 1
ATOM 702 C C . ASP A 1 91 ? -10.203 6.852 10.125 1 92.75 91 ASP A C 1
ATOM 704 O O . ASP A 1 91 ? -10.188 6.535 11.32 1 92.75 91 ASP A O 1
ATOM 708 N N . MET B 1 1 ? -6.789 -8.508 6.492 1 96 1 MET B N 1
ATOM 709 C CA . MET B 1 1 ? -5.391 -8.141 6.297 1 96 1 MET B CA 1
ATOM 710 C C . MET B 1 1 ? -4.973 -8.328 4.84 1 96 1 MET B C 1
ATOM 712 O O . MET B 1 1 ? -5.523 -9.18 4.141 1 96 1 MET B O 1
ATOM 716 N N . LEU B 1 2 ? -4.07 -7.449 4.391 1 98.38 2 LEU B N 1
ATOM 717 C CA . LEU B 1 2 ? -3.545 -7.543 3.031 1 98.38 2 LEU B CA 1
ATOM 718 C C . LEU B 1 2 ? -2.102 -8.031 3.041 1 98.38 2 LEU B C 1
ATOM 720 O O . LEU B 1 2 ? -1.258 -7.484 3.754 1 98.38 2 LEU B O 1
ATOM 724 N N . HIS B 1 3 ? -1.805 -9.078 2.287 1 98.69 3 HIS B N 1
ATOM 725 C CA . HIS B 1 3 ? -0.443 -9.562 2.102 1 98.69 3 HIS B CA 1
ATOM 726 C C . HIS B 1 3 ? 0.133 -9.102 0.768 1 98.69 3 HIS B C 1
ATOM 728 O O . HIS B 1 3 ? -0.355 -9.5 -0.294 1 98.69 3 HIS B O 1
ATOM 734 N N . ILE B 1 4 ? 1.116 -8.312 0.821 1 98.75 4 ILE B N 1
ATOM 735 C CA . ILE B 1 4 ? 1.791 -7.809 -0.37 1 98.75 4 ILE B CA 1
ATOM 736 C C . ILE B 1 4 ? 3.051 -8.633 -0.636 1 98.75 4 ILE B C 1
ATOM 738 O O . ILE B 1 4 ? 4 -8.594 0.149 1 98.75 4 ILE B O 1
ATOM 742 N N . ILE B 1 5 ? 3.07 -9.312 -1.734 1 98.75 5 ILE B N 1
ATOM 743 C CA . ILE B 1 5 ? 4.117 -10.289 -1.993 1 98.75 5 ILE B CA 1
ATOM 744 C C . ILE B 1 5 ? 4.961 -9.844 -3.184 1 98.75 5 ILE B C 1
ATOM 746 O O . ILE B 1 5 ? 4.434 -9.586 -4.266 1 98.75 5 ILE B O 1
ATOM 750 N N . LYS B 1 6 ? 6.305 -9.828 -3.064 1 98.5 6 LYS B N 1
ATOM 751 C CA . LYS B 1 6 ? 7.168 -9.234 -4.082 1 98.5 6 LYS B CA 1
ATOM 752 C C . LYS B 1 6 ? 7.848 -10.312 -4.922 1 98.5 6 LYS B C 1
ATOM 754 O O . LYS B 1 6 ? 8.266 -10.055 -6.055 1 98.5 6 LYS B O 1
ATOM 759 N N . THR B 1 7 ? 8.047 -11.508 -4.246 1 98.19 7 THR B N 1
ATOM 760 C CA . THR B 1 7 ? 8.766 -12.57 -4.938 1 98.19 7 THR B CA 1
ATOM 761 C C . THR B 1 7 ? 7.988 -13.883 -4.875 1 98.19 7 THR B C 1
ATOM 763 O O . THR B 1 7 ? 7.188 -14.094 -3.961 1 98.19 7 THR B O 1
ATOM 766 N N . VAL B 1 8 ? 8.281 -14.695 -5.863 1 98 8 VAL B N 1
ATOM 767 C CA . VAL B 1 8 ? 7.652 -16.016 -5.875 1 98 8 VAL B CA 1
ATOM 768 C C . VAL B 1 8 ? 8.094 -16.812 -4.648 1 98 8 VAL B C 1
ATOM 770 O O . VAL B 1 8 ? 7.297 -17.531 -4.051 1 98 8 VAL B O 1
ATOM 773 N N . SER B 1 9 ? 9.273 -16.656 -4.238 1 97.75 9 SER B N 1
ATOM 774 C CA . SER B 1 9 ? 9.82 -17.406 -3.109 1 97.75 9 SER B CA 1
ATOM 775 C C . SER B 1 9 ? 9.125 -17.031 -1.807 1 97.75 9 SER B C 1
ATOM 777 O O . SER B 1 9 ? 9.125 -17.812 -0.849 1 97.75 9 SER B O 1
ATOM 779 N N . ALA B 1 10 ? 8.523 -15.867 -1.718 1 98.19 10 ALA B N 1
ATOM 780 C CA . ALA B 1 10 ? 7.883 -15.391 -0.494 1 98.19 10 ALA B CA 1
ATOM 781 C C . ALA B 1 10 ? 6.445 -15.891 -0.391 1 98.19 10 ALA B C 1
ATOM 783 O O . ALA B 1 10 ? 5.801 -15.742 0.65 1 98.19 10 ALA B O 1
ATOM 784 N N . ILE B 1 11 ? 5.926 -16.5 -1.442 1 98.06 11 ILE B N 1
ATOM 785 C CA . ILE B 1 11 ? 4.52 -16.875 -1.542 1 98.06 11 ILE B CA 1
ATOM 786 C C . ILE B 1 11 ? 4.176 -17.906 -0.467 1 98.06 11 ILE B C 1
ATOM 788 O O . ILE B 1 11 ? 3.17 -17.766 0.232 1 98.06 11 ILE B O 1
ATOM 792 N N . GLU B 1 12 ? 5.02 -18.875 -0.291 1 96.38 12 GLU B N 1
ATOM 793 C CA . GLU B 1 12 ? 4.746 -19.922 0.693 1 96.38 12 GLU B CA 1
ATOM 794 C C . GLU B 1 12 ? 4.656 -19.344 2.102 1 96.38 12 GLU B C 1
ATOM 796 O O . GLU B 1 12 ? 3.74 -19.672 2.859 1 96.38 12 GLU B O 1
ATOM 801 N N . ASP B 1 13 ? 5.59 -18.469 2.436 1 97 13 ASP B N 1
ATOM 802 C CA . ASP B 1 13 ? 5.594 -17.844 3.75 1 97 13 ASP B CA 1
ATOM 803 C C . ASP B 1 13 ? 4.348 -16.984 3.945 1 97 13 ASP B C 1
ATOM 805 O O . ASP B 1 13 ? 3.744 -16.984 5.02 1 97 13 ASP B O 1
ATOM 809 N N . ALA B 1 14 ? 4.008 -16.234 2.947 1 97.88 14 ALA B N 1
ATOM 810 C CA . ALA B 1 14 ? 2.838 -15.352 3.027 1 97.88 14 ALA B CA 1
ATOM 811 C C . ALA B 1 14 ? 1.562 -16.172 3.232 1 97.88 14 ALA B C 1
ATOM 813 O O . ALA B 1 14 ? 0.732 -15.828 4.078 1 97.88 14 ALA B O 1
ATOM 814 N N . PHE B 1 15 ? 1.462 -17.266 2.51 1 97.12 15 PHE B N 1
ATOM 815 C CA . PHE B 1 15 ? 0.215 -18.016 2.543 1 97.12 15 PHE B CA 1
ATOM 816 C C . PHE B 1 15 ? 0.169 -18.922 3.762 1 97.12 15 PHE B C 1
ATOM 818 O O . PHE B 1 15 ? -0.888 -19.469 4.102 1 97.12 15 PHE B O 1
ATOM 825 N N . ALA B 1 16 ? 1.305 -19.141 4.398 1 95.75 16 ALA B N 1
ATOM 826 C CA . ALA B 1 16 ? 1.299 -19.797 5.699 1 95.75 16 ALA B CA 1
ATOM 827 C C . ALA B 1 16 ? 0.537 -18.984 6.734 1 95.75 16 ALA B C 1
ATOM 829 O O . ALA B 1 16 ? -0.025 -19.531 7.684 1 95.75 16 ALA B O 1
ATOM 830 N N . LEU B 1 17 ? 0.444 -17.719 6.578 1 95.31 17 LEU B N 1
ATOM 831 C CA . LEU B 1 17 ? -0.217 -16.828 7.52 1 95.31 17 LEU B CA 1
ATOM 832 C C . LEU B 1 17 ? -1.539 -16.312 6.953 1 95.31 17 LEU B C 1
ATOM 834 O O . LEU B 1 17 ? -2.264 -15.578 7.617 1 95.31 17 LEU B O 1
ATOM 838 N N . TYR B 1 18 ? -1.851 -16.703 5.762 1 96.44 18 TYR B N 1
ATOM 839 C CA . TYR B 1 18 ? -3.043 -16.25 5.055 1 96.44 18 TYR B CA 1
ATOM 840 C C . TYR B 1 18 ? -4.301 -16.891 5.645 1 96.44 18 TYR B C 1
ATOM 842 O O . TYR B 1 18 ? -4.316 -18.078 5.953 1 96.44 18 TYR B O 1
ATOM 850 N N . SER B 1 19 ? -5.344 -16.094 5.832 1 95.94 19 SER B N 1
ATOM 851 C CA . SER B 1 19 ? -6.676 -16.562 6.199 1 95.94 19 SER B CA 1
ATOM 852 C C . SER B 1 19 ? -7.703 -16.219 5.125 1 95.94 19 SER B C 1
ATOM 854 O O . SER B 1 19 ? -7.438 -15.398 4.246 1 95.94 19 SER B O 1
ATOM 856 N N . GLU B 1 20 ? -8.898 -16.828 5.199 1 93.81 20 GLU B N 1
ATOM 857 C CA . GLU B 1 20 ? -9.938 -16.656 4.191 1 93.81 20 GLU B CA 1
ATOM 858 C C . GLU B 1 20 ? -10.453 -15.219 4.168 1 93.81 20 GLU B C 1
ATOM 860 O O . GLU B 1 20 ? -11.062 -14.781 3.188 1 93.81 20 GLU B O 1
ATOM 865 N N . GLN B 1 21 ? -10.227 -14.492 5.184 1 95.31 21 GLN B N 1
ATOM 866 C CA . GLN B 1 21 ? -10.695 -13.109 5.262 1 95.31 21 GLN B CA 1
ATOM 867 C C . GLN B 1 21 ? -9.648 -12.141 4.719 1 95.31 21 GLN B C 1
ATOM 869 O O . GLN B 1 21 ? -9.906 -10.945 4.598 1 95.31 21 GLN B O 1
ATOM 874 N N . ASP B 1 22 ? -8.5 -12.695 4.395 1 97.88 22 ASP B N 1
ATOM 875 C CA . ASP B 1 22 ? -7.391 -11.883 3.906 1 97.88 22 ASP B CA 1
ATOM 876 C C . ASP B 1 22 ? -7.434 -11.75 2.385 1 97.88 22 ASP B C 1
ATOM 878 O O . ASP B 1 22 ? -8.281 -12.359 1.729 1 97.88 22 ASP B O 1
ATOM 882 N N . ALA B 1 23 ? -6.559 -10.859 1.871 1 98.38 23 ALA B N 1
ATOM 883 C CA . ALA B 1 23 ? -6.281 -10.734 0.442 1 98.38 23 ALA B CA 1
ATOM 884 C C . ALA B 1 23 ? -4.781 -10.719 0.175 1 98.38 23 ALA B C 1
ATOM 886 O O . ALA B 1 23 ? -3.99 -10.375 1.058 1 98.38 23 ALA B O 1
ATOM 887 N N . ALA B 1 24 ? -4.422 -11.148 -0.977 1 98.62 24 ALA B N 1
ATOM 888 C CA . ALA B 1 24 ? -3.025 -11.102 -1.405 1 98.62 24 ALA B CA 1
ATOM 889 C C . ALA B 1 24 ? -2.863 -10.242 -2.654 1 98.62 24 ALA B C 1
ATOM 891 O O . ALA B 1 24 ? -3.695 -10.289 -3.562 1 98.62 24 ALA B O 1
ATOM 892 N N . LEU B 1 25 ? -1.851 -9.453 -2.68 1 98.81 25 LEU B N 1
ATOM 893 C CA . LEU B 1 25 ? -1.488 -8.633 -3.828 1 98.81 25 LEU B CA 1
ATOM 894 C C . LEU B 1 25 ? -0.082 -8.969 -4.312 1 98.81 25 LEU B C 1
ATOM 896 O O . LEU B 1 25 ? 0.892 -8.789 -3.578 1 98.81 25 LEU B O 1
ATOM 900 N N . LEU B 1 26 ? -0.026 -9.492 -5.516 1 98.75 26 LEU B N 1
ATOM 901 C CA . LEU B 1 26 ? 1.247 -9.836 -6.145 1 98.75 26 LEU B CA 1
ATOM 902 C C . LEU B 1 26 ? 1.84 -8.633 -6.867 1 98.75 26 LEU B C 1
ATOM 904 O O . LEU B 1 26 ? 1.168 -8.008 -7.691 1 98.75 26 LEU B O 1
ATOM 908 N N . ILE B 1 27 ? 3.035 -8.281 -6.539 1 98.5 27 ILE B N 1
ATOM 909 C CA . ILE B 1 27 ? 3.75 -7.227 -7.25 1 98.5 27 ILE B CA 1
ATOM 910 C C . ILE B 1 27 ? 5.137 -7.727 -7.652 1 98.5 27 ILE B C 1
ATOM 912 O O . ILE B 1 27 ? 5.574 -8.789 -7.203 1 98.5 27 ILE B O 1
ATOM 916 N N . GLU B 1 28 ? 5.859 -6.941 -8.547 1 97.94 28 GLU B N 1
ATOM 917 C CA . GLU B 1 28 ? 7.184 -7.301 -9.047 1 97.94 28 GLU B CA 1
ATOM 918 C C . GLU B 1 28 ? 7.23 -8.758 -9.492 1 97.94 28 GLU B C 1
ATOM 920 O O . GLU B 1 28 ? 6.391 -9.195 -10.281 1 97.94 28 GLU B O 1
ATOM 925 N N . ASP B 1 29 ? 8.164 -9.578 -9.062 1 98.06 29 ASP B N 1
ATOM 926 C CA . ASP B 1 29 ? 8.383 -10.93 -9.578 1 98.06 29 ASP B CA 1
ATOM 927 C C . ASP B 1 29 ? 7.297 -11.891 -9.094 1 98.06 29 ASP B C 1
ATOM 929 O O . ASP B 1 29 ? 7.105 -12.961 -9.672 1 98.06 29 ASP B O 1
ATOM 933 N N . ALA B 1 30 ? 6.582 -11.555 -8.141 1 98.56 30 ALA B N 1
ATOM 934 C CA . ALA B 1 30 ? 5.559 -12.461 -7.617 1 98.56 30 ALA B CA 1
ATOM 935 C C . ALA B 1 30 ? 4.398 -12.602 -8.602 1 98.56 30 ALA B C 1
ATOM 937 O O . ALA B 1 30 ? 3.582 -13.516 -8.484 1 98.56 30 ALA B O 1
ATOM 938 N N . VAL B 1 31 ? 4.312 -11.688 -9.547 1 98.56 31 VAL B N 1
ATOM 939 C CA . VAL B 1 31 ? 3.191 -11.742 -10.484 1 98.56 31 VAL B CA 1
ATOM 940 C C . VAL B 1 31 ? 3.271 -13.016 -11.32 1 98.56 31 VAL B C 1
ATOM 942 O O . VAL B 1 31 ? 2.268 -13.461 -11.875 1 98.56 31 VAL B O 1
ATOM 945 N N . TYR B 1 32 ? 4.41 -13.609 -11.422 1 98.31 32 TYR B N 1
ATOM 946 C CA . TYR B 1 32 ? 4.555 -14.852 -12.172 1 98.31 32 TYR B CA 1
ATOM 947 C C . TYR B 1 32 ? 3.648 -15.938 -11.602 1 98.31 32 TYR B C 1
ATOM 949 O O . TYR B 1 32 ? 3.207 -16.828 -12.32 1 98.31 32 TYR B O 1
ATOM 957 N N . ALA B 1 33 ? 3.324 -15.859 -10.352 1 98.25 33 ALA B N 1
ATOM 958 C CA . ALA B 1 33 ? 2.492 -16.859 -9.695 1 98.25 33 ALA B CA 1
ATOM 959 C C . ALA B 1 33 ? 1.05 -16.781 -10.188 1 98.25 33 ALA B C 1
ATOM 961 O O . ALA B 1 33 ? 0.252 -17.688 -9.93 1 98.25 33 ALA B O 1
ATOM 962 N N . ALA B 1 34 ? 0.705 -15.703 -10.859 1 98.31 34 ALA B N 1
ATOM 963 C CA . ALA B 1 34 ? -0.644 -15.539 -11.398 1 98.31 34 ALA B CA 1
ATOM 964 C C . ALA B 1 34 ? -0.843 -16.391 -12.648 1 98.31 34 ALA B C 1
ATOM 966 O O . ALA B 1 34 ? -1.962 -16.5 -13.156 1 98.31 34 ALA B O 1
ATOM 967 N N . ASN B 1 35 ? 0.219 -16.906 -13.211 1 98.31 35 ASN B N 1
ATOM 968 C CA . ASN B 1 35 ? 0.192 -17.797 -14.367 1 98.31 35 ASN B CA 1
ATOM 969 C C . ASN B 1 35 ? -0.16 -19.234 -13.961 1 98.31 35 ASN B C 1
ATOM 971 O O . ASN B 1 35 ? 0.586 -19.875 -13.219 1 98.31 35 ASN B O 1
ATOM 975 N N . PRO B 1 36 ? -1.293 -19.797 -14.539 1 97.5 36 PRO B N 1
ATOM 976 C CA . PRO B 1 36 ? -1.706 -21.141 -14.156 1 97.5 36 PRO B CA 1
ATOM 977 C C . PRO B 1 36 ? -0.643 -22.203 -14.477 1 97.5 36 PRO B C 1
ATOM 979 O O . PRO B 1 36 ? -0.65 -23.281 -13.891 1 97.5 36 PRO B O 1
ATOM 982 N N . GLN B 1 37 ? 0.272 -21.859 -15.344 1 97.06 37 GLN B N 1
ATOM 983 C CA . GLN B 1 37 ? 1.306 -22.812 -15.742 1 97.06 37 GLN B CA 1
ATOM 984 C C . GLN B 1 37 ? 2.51 -22.734 -14.805 1 97.06 37 GLN B C 1
ATOM 986 O O . GLN B 1 37 ? 3.416 -23.562 -14.883 1 97.06 37 GLN B O 1
ATOM 991 N N . HIS B 1 38 ? 2.562 -21.75 -13.977 1 97 38 HIS B N 1
ATOM 992 C CA . HIS B 1 38 ? 3.656 -21.625 -13.023 1 97 38 HIS B CA 1
ATOM 993 C C . HIS B 1 38 ? 3.432 -22.5 -11.797 1 97 38 HIS B C 1
ATOM 995 O O . HIS B 1 38 ? 2.305 -22.625 -11.312 1 97 38 HIS 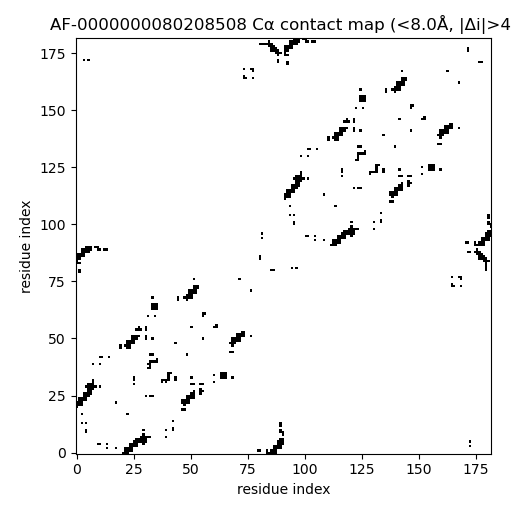B O 1
ATOM 1001 N N . LYS B 1 39 ? 4.441 -23.016 -11.234 1 96.06 39 LYS B N 1
ATOM 1002 C CA . LYS B 1 39 ? 4.359 -23.938 -10.102 1 96.06 39 LYS B CA 1
ATOM 1003 C C . LYS B 1 39 ? 3.734 -23.25 -8.891 1 96.06 39 LYS B C 1
ATOM 1005 O O . LYS B 1 39 ? 3.01 -23.891 -8.117 1 96.06 39 LYS B O 1
ATOM 1010 N N . ALA B 1 40 ? 3.953 -22.016 -8.703 1 96.31 40 ALA B N 1
ATOM 1011 C CA . ALA B 1 40 ? 3.496 -21.281 -7.527 1 96.31 40 ALA B CA 1
ATOM 1012 C C . ALA B 1 40 ? 2 -20.984 -7.609 1 96.31 40 ALA B C 1
ATOM 1014 O O . ALA B 1 40 ? 1.383 -20.594 -6.617 1 96.31 40 ALA B O 1
ATOM 1015 N N . PHE B 1 41 ? 1.436 -21.25 -8.75 1 97.88 41 PHE B N 1
ATOM 1016 C CA . PHE B 1 41 ? 0.025 -20.938 -8.945 1 97.88 41 PHE B CA 1
ATOM 1017 C C . PHE B 1 41 ? -0.848 -21.75 -7.992 1 97.88 41 PHE B C 1
ATOM 1019 O O . PHE B 1 41 ? -1.9 -21.281 -7.555 1 97.88 41 PHE B O 1
ATOM 1026 N N . SER B 1 42 ? -0.454 -22.859 -7.613 1 96.31 42 SER B N 1
ATOM 1027 C CA . SER B 1 42 ? -1.215 -23.75 -6.73 1 96.31 42 SER B CA 1
ATOM 1028 C C . SER B 1 42 ? -1.489 -23.078 -5.387 1 96.31 42 SER B C 1
ATOM 1030 O O . SER B 1 42 ? -2.5 -23.359 -4.742 1 96.31 42 SER B O 1
ATOM 1032 N N . HIS B 1 43 ? -0.666 -22.125 -4.969 1 95.19 43 HIS B N 1
ATOM 1033 C CA . HIS B 1 43 ? -0.816 -21.453 -3.686 1 95.19 43 HIS B CA 1
ATOM 1034 C C . HIS B 1 43 ? -1.842 -20.328 -3.771 1 95.19 43 HIS B C 1
ATOM 1036 O O . HIS B 1 43 ? -2.467 -19.969 -2.77 1 95.19 43 HIS B O 1
ATOM 1042 N N . VAL B 1 44 ? -2.012 -19.828 -5.023 1 95.94 44 VAL B N 1
ATOM 1043 C CA . VAL B 1 44 ? -2.783 -18.594 -5.078 1 95.94 44 VAL B CA 1
ATOM 1044 C C . VAL B 1 44 ? -4.156 -18.859 -5.684 1 95.94 44 VAL B C 1
ATOM 1046 O O . VAL B 1 44 ? -5.082 -18.062 -5.535 1 95.94 44 VAL B O 1
ATOM 1049 N N . LYS B 1 45 ? -4.41 -19.969 -6.25 1 94.56 45 LYS B N 1
ATOM 1050 C CA . LYS B 1 45 ? -5.598 -20.266 -7.051 1 94.56 45 LYS B CA 1
ATOM 1051 C C . LYS B 1 45 ? -6.852 -20.297 -6.184 1 94.56 45 LYS B C 1
ATOM 1053 O O . LYS B 1 45 ? -7.961 -20.078 -6.68 1 94.56 45 LYS B O 1
ATOM 1058 N N . HIS B 1 46 ? -6.785 -20.438 -4.93 1 91.88 46 HIS B N 1
ATOM 1059 C CA . HIS B 1 46 ? -7.98 -20.594 -4.102 1 91.88 46 HIS B CA 1
ATOM 1060 C C . HIS B 1 46 ? -8.148 -19.391 -3.172 1 91.88 46 HIS B C 1
ATOM 1062 O O . HIS B 1 46 ? -8.977 -19.422 -2.26 1 91.88 46 HIS B O 1
ATOM 1068 N N . ALA B 1 47 ? -7.48 -18.344 -3.354 1 96 47 ALA B N 1
ATOM 1069 C CA . ALA B 1 47 ? -7.512 -17.188 -2.469 1 96 47 ALA B CA 1
ATOM 1070 C C . ALA B 1 47 ? -7.984 -15.938 -3.217 1 96 47 ALA B C 1
ATOM 1072 O O . ALA B 1 47 ? -8.297 -16 -4.406 1 96 47 ALA B O 1
ATOM 1073 N N . THR B 1 48 ? -8.328 -14.883 -2.455 1 97.94 48 THR B N 1
ATOM 1074 C CA . THR B 1 48 ? -8.555 -13.562 -3.041 1 97.94 48 THR B CA 1
ATOM 1075 C C . THR B 1 48 ? -7.227 -12.906 -3.402 1 97.94 48 THR B C 1
ATOM 1077 O O . THR B 1 48 ? -6.543 -12.359 -2.533 1 97.94 48 THR B O 1
ATOM 1080 N N . VAL B 1 49 ? -6.922 -12.977 -4.723 1 98.56 49 VAL B N 1
ATOM 1081 C CA . VAL B 1 49 ? -5.59 -12.547 -5.129 1 98.56 49 VAL B CA 1
ATOM 1082 C C . VAL B 1 49 ? -5.699 -11.461 -6.199 1 98.56 49 VAL B C 1
ATOM 1084 O O . VAL B 1 49 ? -6.5 -11.578 -7.129 1 98.56 49 VAL B O 1
ATOM 1087 N N . PHE B 1 50 ? -4.914 -10.438 -6 1 98.81 50 PHE B N 1
ATOM 1088 C CA . PHE B 1 50 ? -4.746 -9.352 -6.957 1 98.81 50 PHE B CA 1
ATOM 1089 C C . PHE B 1 50 ? -3.318 -9.312 -7.488 1 98.81 50 PHE B C 1
ATOM 1091 O O . PHE B 1 50 ? -2.402 -9.859 -6.867 1 98.81 50 PHE B O 1
ATOM 1098 N N . ALA B 1 51 ? -3.148 -8.719 -8.648 1 98.81 51 ALA B N 1
ATOM 1099 C CA . ALA B 1 51 ? -1.82 -8.531 -9.227 1 98.81 51 ALA B CA 1
ATOM 1100 C C . ALA B 1 51 ? -1.688 -7.152 -9.859 1 98.81 51 ALA B C 1
ATOM 1102 O O . ALA B 1 51 ? -2.607 -6.684 -10.539 1 98.81 51 ALA B O 1
ATOM 1103 N N . LEU B 1 52 ? -0.588 -6.539 -9.633 1 98.75 52 LEU B N 1
ATOM 1104 C CA . LEU B 1 52 ? -0.355 -5.18 -10.109 1 98.75 52 LEU B CA 1
ATOM 1105 C C . LEU B 1 52 ? -0.106 -5.16 -11.609 1 98.75 52 LEU B C 1
ATOM 1107 O O . LEU B 1 52 ? 0.841 -5.781 -12.094 1 98.75 52 LEU B O 1
ATOM 1111 N N . GLU B 1 53 ? -0.856 -4.375 -12.289 1 98.56 53 GLU B N 1
ATOM 1112 C CA . GLU B 1 53 ? -0.89 -4.324 -13.75 1 98.56 53 GLU B CA 1
ATOM 1113 C C . GLU B 1 5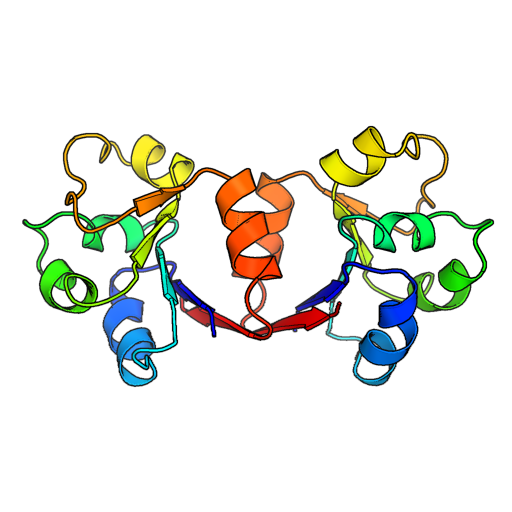3 ? 0.467 -3.922 -14.32 1 98.56 53 GLU B C 1
ATOM 1115 O O . GLU B 1 53 ? 0.946 -4.523 -15.281 1 98.56 53 GLU B O 1
ATOM 1120 N N . SER B 1 54 ? 1.034 -2.883 -13.75 1 97.94 54 SER B N 1
ATOM 1121 C CA . SER B 1 54 ? 2.305 -2.367 -14.25 1 97.94 54 SER B CA 1
ATOM 1122 C C . SER B 1 54 ? 3.389 -3.439 -14.211 1 97.94 54 SER B C 1
ATOM 1124 O O . SER B 1 54 ? 4.211 -3.531 -15.125 1 97.94 54 SER B O 1
ATOM 1126 N N . ASP B 1 55 ? 3.375 -4.246 -13.219 1 98.19 55 ASP B N 1
ATOM 1127 C CA . ASP B 1 55 ? 4.371 -5.305 -13.078 1 98.19 55 ASP B CA 1
ATOM 1128 C C . ASP B 1 55 ? 4.094 -6.449 -14.055 1 98.19 55 ASP B C 1
ATOM 1130 O O . ASP B 1 55 ? 5.023 -7.07 -14.57 1 98.19 55 ASP B O 1
ATOM 1134 N N . ILE B 1 56 ? 2.842 -6.762 -14.242 1 98.38 56 ILE B N 1
ATOM 1135 C CA . ILE B 1 56 ? 2.441 -7.762 -15.227 1 98.38 56 ILE B CA 1
ATOM 1136 C C . ILE B 1 56 ? 2.941 -7.355 -16.609 1 98.38 56 ILE B C 1
ATOM 1138 O O . ILE B 1 56 ? 3.555 -8.156 -17.312 1 98.38 56 ILE B O 1
ATOM 1142 N N . GLN B 1 57 ? 2.717 -6.082 -16.969 1 97.88 57 GLN B N 1
ATOM 1143 C CA . GLN B 1 57 ? 3.105 -5.562 -18.266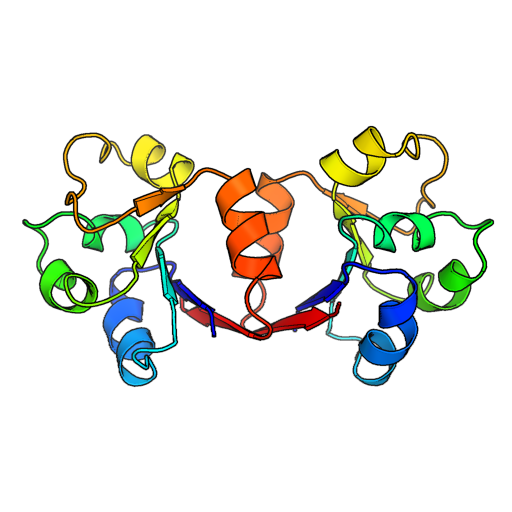 1 97.88 57 GLN B CA 1
ATOM 1144 C C . GLN B 1 57 ? 4.625 -5.555 -18.438 1 97.88 57 GLN B C 1
ATOM 1146 O O . GLN B 1 57 ? 5.145 -5.938 -19.484 1 97.88 57 GLN B O 1
ATOM 1151 N N . ALA B 1 58 ? 5.246 -5.145 -17.453 1 97.12 58 ALA B N 1
ATOM 1152 C CA . ALA B 1 58 ? 6.703 -5.035 -17.484 1 97.12 58 ALA B CA 1
ATOM 1153 C C . ALA B 1 58 ? 7.352 -6.398 -17.703 1 97.12 58 ALA B C 1
ATOM 1155 O O . ALA B 1 58 ? 8.438 -6.488 -18.281 1 97.12 58 ALA B O 1
ATOM 1156 N N . ARG B 1 59 ? 6.68 -7.461 -17.406 1 96.94 59 ARG B N 1
ATOM 1157 C CA . ARG B 1 59 ? 7.258 -8.797 -17.469 1 96.94 59 ARG B CA 1
ATOM 1158 C C . ARG B 1 59 ? 6.648 -9.609 -18.609 1 96.94 59 ARG B C 1
ATOM 1160 O O . ARG B 1 59 ? 6.887 -10.812 -18.719 1 96.94 59 ARG B O 1
ATOM 1167 N N . GLY B 1 60 ? 5.863 -8.953 -19.359 1 96.38 60 GLY B N 1
ATOM 1168 C CA . GLY B 1 60 ? 5.293 -9.609 -20.531 1 96.38 60 GLY B CA 1
ATOM 1169 C C . GLY B 1 60 ? 4.289 -10.688 -20.172 1 96.38 60 GLY B C 1
ATOM 1170 O O . GLY B 1 60 ? 4.152 -11.672 -20.906 1 96.38 60 GLY B O 1
ATOM 1171 N N . MET B 1 61 ? 3.568 -10.492 -19.109 1 96.38 61 MET B N 1
ATOM 1172 C CA . MET B 1 61 ? 2.688 -11.539 -18.594 1 96.38 61 MET B CA 1
ATOM 1173 C C . MET B 1 61 ? 1.228 -11.219 -18.906 1 96.38 61 MET B C 1
ATOM 1175 O O . MET B 1 61 ? 0.323 -11.898 -18.406 1 96.38 61 MET B O 1
ATOM 1179 N N . ALA B 1 62 ? 0.943 -10.273 -19.656 1 94.56 62 ALA B N 1
ATOM 1180 C CA . ALA B 1 62 ? -0.413 -9.766 -19.875 1 94.56 62 ALA B CA 1
ATOM 1181 C C . ALA B 1 62 ? -1.338 -10.867 -20.375 1 94.56 62 ALA B C 1
ATOM 1183 O O . ALA B 1 62 ? -2.508 -10.93 -19.984 1 94.56 62 ALA B O 1
ATOM 1184 N N . ASN B 1 63 ? -0.865 -11.797 -21.109 1 95.31 63 ASN B N 1
ATOM 1185 C CA . ASN B 1 63 ? -1.704 -12.836 -21.703 1 95.31 63 ASN B CA 1
ATOM 1186 C C . ASN B 1 63 ? -1.551 -14.164 -20.969 1 95.31 63 ASN B C 1
ATOM 1188 O O . ASN B 1 63 ? -1.958 -15.211 -21.469 1 95.31 63 ASN B O 1
ATOM 1192 N N . ARG B 1 64 ? -0.99 -14.141 -19.75 1 96.94 64 ARG B N 1
ATOM 1193 C CA . ARG B 1 64 ? -0.697 -15.383 -19.047 1 96.94 64 ARG B CA 1
ATOM 1194 C C . ARG B 1 64 ? -1.248 -15.344 -17.625 1 96.94 64 ARG B C 1
ATOM 1196 O O . ARG B 1 64 ? -0.822 -16.125 -16.766 1 96.94 64 ARG B O 1
ATOM 1203 N N . ILE B 1 65 ? -2.133 -14.438 -17.406 1 98 65 ILE B N 1
ATOM 1204 C CA . ILE B 1 65 ? -2.693 -14.258 -16.062 1 98 65 ILE B CA 1
ATOM 1205 C C . ILE B 1 65 ? -3.979 -15.078 -15.938 1 98 65 ILE B C 1
ATOM 1207 O O . ILE B 1 65 ? -4.859 -15 -16.797 1 98 65 ILE B O 1
ATOM 1211 N N . SER B 1 66 ? -4.105 -15.891 -14.914 1 98.12 66 SER B N 1
ATOM 1212 C CA . SER B 1 66 ? -5.316 -16.672 -14.648 1 98.12 66 SER B CA 1
ATOM 1213 C C . SER B 1 66 ? -6.523 -15.758 -14.453 1 98.12 66 SER B C 1
ATOM 1215 O O . SER B 1 66 ? -6.414 -14.695 -13.828 1 98.12 66 SER B O 1
ATOM 1217 N N . PRO B 1 67 ? -7.754 -16.172 -14.891 1 96.81 67 PRO B N 1
ATOM 1218 C CA . PRO B 1 67 ? -8.969 -15.398 -14.641 1 96.81 67 PRO B CA 1
ATOM 1219 C C . PRO B 1 67 ? -9.305 -15.281 -13.156 1 96.81 67 PRO B C 1
ATOM 1221 O O . PRO B 1 67 ? -10.102 -14.43 -12.766 1 96.81 67 PRO B O 1
ATOM 1224 N N . SER B 1 68 ? -8.773 -16.125 -12.281 1 97.12 68 SER B N 1
ATOM 1225 C CA . SER B 1 68 ? -9.047 -16.094 -10.852 1 97.12 68 SER B CA 1
ATOM 1226 C C . SER B 1 68 ? -8.289 -14.961 -10.172 1 97.12 68 SER B C 1
ATOM 1228 O O . SER B 1 68 ? -8.578 -14.625 -9.016 1 97.12 68 SER B O 1
ATOM 1230 N N . VAL B 1 69 ? -7.344 -14.422 -10.844 1 98.25 69 VAL B N 1
ATOM 1231 C CA . VAL B 1 69 ? -6.543 -13.328 -10.305 1 98.25 69 VAL B CA 1
ATOM 1232 C C . VAL B 1 69 ? -7.051 -11.992 -10.844 1 98.25 69 VAL B C 1
ATOM 1234 O O . VAL B 1 69 ? -7.211 -11.836 -12.062 1 98.25 69 VAL B O 1
ATOM 1237 N N . THR B 1 70 ? -7.375 -11.062 -10.023 1 98.44 70 THR B N 1
ATOM 1238 C CA . THR B 1 70 ? -7.852 -9.75 -10.438 1 98.44 70 THR B CA 1
ATOM 1239 C C . THR B 1 70 ? -6.676 -8.797 -10.664 1 98.44 70 THR B C 1
ATOM 1241 O O . THR B 1 70 ? -5.871 -8.57 -9.758 1 98.44 70 THR B O 1
ATOM 1244 N N . VAL B 1 71 ? -6.574 -8.258 -11.805 1 98.62 71 VAL B N 1
ATOM 1245 C CA . VAL B 1 71 ? -5.512 -7.316 -12.141 1 98.62 71 VAL B CA 1
ATOM 1246 C C . VAL B 1 71 ? -5.918 -5.902 -11.719 1 98.62 71 VAL B C 1
ATOM 1248 O O . VAL B 1 71 ? -7.031 -5.457 -12.008 1 98.62 71 VAL B O 1
ATOM 1251 N N . VAL B 1 72 ? -5.039 -5.219 -11.023 1 98.5 72 VAL B N 1
ATOM 1252 C CA . VAL B 1 72 ? -5.34 -3.869 -10.562 1 98.5 72 VAL B CA 1
ATOM 1253 C C . VAL B 1 72 ? -4.223 -2.916 -10.984 1 98.5 72 VAL B C 1
ATOM 1255 O O . VAL B 1 72 ? -3.07 -3.326 -11.133 1 98.5 72 VAL B O 1
ATOM 1258 N N . ASP B 1 73 ? -4.609 -1.685 -11.203 1 98.12 73 ASP B N 1
ATOM 1259 C CA . ASP B 1 73 ? -3.604 -0.655 -11.445 1 98.12 73 ASP B CA 1
ATOM 1260 C C . ASP B 1 73 ? -3.176 0.014 -10.141 1 98.12 73 ASP B C 1
ATOM 1262 O O . ASP B 1 73 ? -3.469 -0.488 -9.055 1 98.12 73 ASP B O 1
ATOM 1266 N N . TYR B 1 74 ? -2.439 1.093 -10.312 1 96.94 74 TYR B N 1
ATOM 1267 C CA . TYR B 1 74 ? -1.918 1.767 -9.125 1 96.94 74 TYR B CA 1
ATOM 1268 C C . TYR B 1 74 ? -3.053 2.275 -8.242 1 96.94 74 TYR B C 1
ATOM 1270 O O . TYR B 1 74 ? -2.955 2.24 -7.016 1 96.94 74 TYR B O 1
ATOM 1278 N N . VAL B 1 75 ? -4.102 2.832 -8.82 1 96.94 75 VAL B N 1
ATOM 1279 C CA . VAL B 1 75 ? -5.262 3.281 -8.062 1 96.94 75 VAL B CA 1
ATOM 1280 C C . VAL B 1 75 ? -5.844 2.113 -7.266 1 96.94 75 VAL B C 1
ATOM 1282 O O . VAL B 1 75 ? -6.145 2.252 -6.078 1 96.94 75 VAL B O 1
ATOM 1285 N N . GLY B 1 76 ? -5.973 1.008 -7.922 1 97.75 76 GLY B N 1
ATOM 1286 C CA . GLY B 1 76 ? -6.445 -0.186 -7.242 1 97.75 76 GLY B CA 1
ATOM 1287 C C . GLY B 1 76 ? -5.555 -0.607 -6.086 1 97.75 76 GLY B C 1
ATOM 1288 O O . GLY B 1 76 ? -6.047 -1.048 -5.047 1 97.75 76 GLY B O 1
ATOM 1289 N N . PHE B 1 77 ? -4.23 -0.54 -6.289 1 98.25 77 PHE B N 1
ATOM 1290 C CA . PHE B 1 77 ? -3.289 -0.829 -5.215 1 98.25 77 PHE B CA 1
ATOM 1291 C C . PHE B 1 77 ? -3.576 0.036 -3.994 1 98.25 77 PHE B C 1
ATOM 1293 O O . PHE B 1 77 ? -3.662 -0.47 -2.873 1 98.25 77 PHE B O 1
ATOM 1300 N N . VAL B 1 78 ? -3.742 1.325 -4.211 1 97.19 78 VAL B N 1
ATOM 1301 C CA . VAL B 1 78 ? -4 2.273 -3.133 1 97.19 78 VAL B CA 1
ATOM 1302 C C . VAL B 1 78 ? -5.309 1.915 -2.432 1 97.19 78 VAL B C 1
ATOM 1304 O O . VAL B 1 78 ? -5.371 1.889 -1.2 1 97.19 78 VAL B O 1
ATOM 1307 N N . GLU B 1 79 ? -6.316 1.584 -3.164 1 96.88 79 GLU B N 1
ATOM 1308 C CA . GLU B 1 79 ? -7.625 1.26 -2.611 1 96.88 79 GLU B CA 1
ATOM 1309 C C . GLU B 1 79 ? -7.566 0.001 -1.75 1 96.88 79 GLU B C 1
ATOM 1311 O O . GLU B 1 79 ? -8.172 -0.056 -0.68 1 96.88 79 GLU B O 1
ATOM 1316 N N . LEU B 1 80 ? -6.855 -1.007 -2.211 1 97.88 80 LEU B N 1
ATOM 1317 C CA . LEU B 1 80 ? -6.711 -2.248 -1.459 1 97.88 80 LEU B CA 1
ATOM 1318 C C . LEU B 1 80 ? -6.012 -2 -0.126 1 97.88 80 LEU B C 1
ATOM 1320 O O . LEU B 1 80 ? -6.441 -2.514 0.909 1 97.88 80 LEU B O 1
ATOM 1324 N N . THR B 1 81 ? -4.898 -1.3 -0.153 1 97.06 81 THR B N 1
ATOM 1325 C CA . THR B 1 81 ? -4.137 -0.994 1.054 1 97.06 81 THR B CA 1
ATOM 1326 C C . THR B 1 81 ? -4.988 -0.196 2.039 1 97.06 81 THR B C 1
ATOM 1328 O O . THR B 1 81 ? -4.949 -0.447 3.246 1 97.06 81 THR B O 1
ATOM 1331 N N . ALA B 1 82 ? -5.781 0.799 1.521 1 94.88 82 ALA B N 1
ATOM 1332 C CA . ALA B 1 82 ? -6.625 1.648 2.357 1 94.88 82 ALA B CA 1
ATOM 1333 C C . ALA B 1 82 ? -7.781 0.851 2.959 1 94.88 82 ALA B C 1
ATOM 1335 O O . ALA B 1 82 ? -8.25 1.157 4.059 1 94.88 82 ALA B O 1
ATOM 1336 N N . LYS B 1 83 ? -8.211 -0.117 2.262 1 96 83 LYS B N 1
ATOM 1337 C CA . LYS B 1 83 ? -9.352 -0.921 2.682 1 96 83 LYS B CA 1
ATOM 1338 C C . LYS B 1 83 ? -8.977 -1.848 3.836 1 96 83 LYS B C 1
ATOM 1340 O O . LYS B 1 83 ? -9.82 -2.168 4.676 1 96 83 LYS B O 1
ATOM 1345 N N . HIS B 1 84 ? -7.777 -2.264 3.855 1 96.5 84 HIS B N 1
ATOM 1346 C CA . HIS B 1 84 ? -7.328 -3.176 4.902 1 96.5 84 HIS B CA 1
ATOM 1347 C C . HIS B 1 84 ? -6.625 -2.422 6.027 1 96.5 84 HIS B C 1
ATOM 1349 O O . HIS B 1 84 ? -5.699 -1.644 5.773 1 96.5 84 HIS B O 1
ATOM 1355 N N . ASP B 1 85 ? -6.957 -2.719 7.258 1 94.69 85 ASP B N 1
ATOM 1356 C CA . ASP B 1 85 ? -6.398 -2.023 8.414 1 94.69 85 ASP B CA 1
ATOM 1357 C C . ASP B 1 85 ? -4.91 -2.332 8.57 1 94.69 85 ASP B C 1
ATOM 1359 O O . ASP B 1 85 ? -4.148 -1.504 9.078 1 94.69 85 ASP B O 1
ATOM 1363 N N . LYS B 1 86 ? -4.605 -3.523 8.18 1 97.12 86 LYS B N 1
ATOM 1364 C CA . LYS B 1 86 ? -3.223 -3.982 8.305 1 97.12 86 LYS B CA 1
ATOM 1365 C C . LYS B 1 86 ? -2.736 -4.621 7.008 1 97.12 86 LYS B C 1
ATOM 1367 O O . LYS B 1 86 ? -3.477 -5.359 6.355 1 97.12 86 LYS B O 1
ATOM 1372 N N . SER B 1 87 ? -1.492 -4.309 6.66 1 97.94 87 SER B N 1
ATOM 1373 C CA . SER B 1 87 ? -0.827 -4.961 5.539 1 97.94 87 SER B CA 1
ATOM 1374 C C . SER B 1 87 ? 0.55 -5.48 5.941 1 97.94 87 SER B C 1
ATOM 1376 O O . SER B 1 87 ? 1.266 -4.828 6.703 1 97.94 87 SER B O 1
ATOM 1378 N N . LEU B 1 88 ? 0.896 -6.641 5.441 1 98.12 88 LEU B N 1
ATOM 1379 C CA . LEU B 1 88 ? 2.234 -7.203 5.57 1 98.12 88 LEU B CA 1
ATOM 1380 C C . LEU B 1 88 ? 2.906 -7.328 4.207 1 98.12 88 LEU B C 1
ATOM 1382 O O . LEU B 1 88 ? 2.273 -7.746 3.234 1 98.12 88 LEU B O 1
ATOM 1386 N N . THR B 1 89 ? 4.121 -6.965 4.156 1 98.19 89 THR B N 1
ATOM 1387 C CA . THR B 1 89 ? 4.891 -7.102 2.926 1 98.19 89 THR B CA 1
ATOM 1388 C C . THR B 1 89 ? 5.898 -8.242 3.041 1 98.19 89 THR B C 1
ATOM 1390 O O . THR B 1 89 ? 6.613 -8.344 4.039 1 98.19 89 THR B O 1
ATOM 1393 N N . TRP B 1 90 ? 5.949 -9.016 1.994 1 97.75 90 TRP B N 1
ATOM 1394 C CA . TRP B 1 90 ? 6.805 -10.195 1.96 1 97.75 90 TRP B CA 1
ATOM 1395 C C . TRP B 1 90 ? 7.812 -10.102 0.82 1 97.75 90 TRP B C 1
ATOM 1397 O O . TRP B 1 90 ? 7.445 -9.812 -0.321 1 97.75 90 TRP B O 1
ATOM 1407 N N . ASP B 1 91 ? 9.016 -10.336 1.132 1 92.62 91 ASP B N 1
ATOM 1408 C CA . ASP B 1 91 ? 10.047 -10.203 0.107 1 92.62 91 ASP B CA 1
ATOM 1409 C C . ASP B 1 91 ? 10.914 -11.461 0.039 1 92.62 91 ASP B C 1
ATOM 1411 O O . ASP B 1 91 ? 11.031 -12.195 1.021 1 92.62 91 ASP B O 1
#

Radius of gyration: 17.1 Å; Cα contacts (8 Å, |Δi|>4): 380; chains: 2; bounding box: 23×51×41 Å

Nearest PDB structures (foldseek):
  2d1p-assembly1_C  TM=9.328E-01  e=3.497E-09  Escherichia coli
  1xm7-assembly2_B  TM=4.276E-01  e=2.933E+00  Aquifex aeolicus VF5
  2d1p-assembly1_C  TM=9.328E-01  e=7.752E-09  Escherichia coli

InterPro domains:
  IPR007215 Sulphur relay, TusB/DsrH [PF04077] (10-86)
  IPR007215 Sulphur relay, TusB/DsrH [PTHR37526] (1-90)
  IPR007215 Sulphur relay, TusB/DsrH [TIGR03011] (3-90)
  IPR027396 DsrEFH-like [G3DSA:3.40.1260.10] (1-90)
  IPR027396 DsrEFH-like [SSF75169] (1-90)

Secondary structure (DSSP, 8-state):
-EEEE-SGGGHHHHHHS--TT-EEEE-GGGGGGGSTTSTTHHHHTTS-EEEEHHHHHHTT-TTS--TTEEEE-HHHHHHHHHHSSEEEEE-/-EEEE-SGGGHHHHHHS--TT-EEEE-GGGGGGGSTTSTTHHHHTTS-EEEEHHHHHHTT-TTS--TTEEEE-HHHHHHHHHHSSEEEEE-